Protein AF-A0A091V1M1-F1 (afdb_monomer_lite)

Secondary structure (DSSP, 8-state):
-HHHHHHHHHHHHHHHHHHHHHHHHHHHHHHHHHHHHHHHHHHHHHHHHHHHHHHHHHHHHHHHHHHHHHHHHHHHHHHHHHHHHHHHHHHHHHHHT--THHHHS-HHHHHHHHHT-SSHHHHHHHHHHHHHHHHHHHHHHHHHHHHHHHHHHHHHHHHHT-

Organism: NCBI:txid9218

Sequence (162 aa):
FLLKELDTLRAKNKKLQDKLSEKDKELKTIKLDLELQERATEAKIAEKIAALVEEVYSAQRDRDEAVMARLRLANEERDEAFLRVQRLEESLKELENINPEENDMTLQELLNRINNADTGIDILKNGAIILNRIHRTKERKKKIIAEEMNAVIEQRDAALSQ

Foldseek 3Di:
DVVVVVVVVVVVVVVVVVVVVVVVVVVVVVVVVVVVVVVVVVVVVVVVVVVVVVVVVVVVVVVVVVVVVVVVVVVVVVVVVVVVVVVVVVVVVVVVVPDPVLVPDDPVRLVVQLVVPPDPVSVVVSVVSVVVVVVVVVVVVVVVVVVVVVVVVVVVVVVVVD

Radius of gyration: 54.52 Å; chains: 1; bounding box: 100×27×159 Å

Structure (mmCIF, N/CA/C/O backbone):
data_AF-A0A091V1M1-F1
#
_entry.id   AF-A0A091V1M1-F1
#
loop_
_atom_site.group_PDB
_atom_site.id
_atom_site.type_symbol
_atom_site.label_atom_id
_atom_site.label_alt_id
_atom_site.label_comp_id
_atom_site.label_asym_id
_atom_site.label_entity_id
_atom_site.label_seq_id
_atom_site.pdbx_PDB_ins_code
_atom_site.Cartn_x
_atom_site.Cartn_y
_atom_site.Cartn_z
_atom_site.occupancy
_atom_site.B_iso_or_equiv
_atom_site.auth_seq_id
_atom_site.auth_comp_id
_atom_site.auth_asym_id
_atom_site.auth_atom_id
_atom_site.pdbx_PDB_model_num
ATOM 1 N N . PHE A 1 1 ? -48.943 -5.576 83.002 1.00 77.25 1 PHE A N 1
ATOM 2 C CA . PHE A 1 1 ? -48.309 -4.462 82.267 1.00 77.25 1 PHE A CA 1
ATOM 3 C C . PHE A 1 1 ? -47.135 -4.970 81.423 1.00 77.25 1 PHE A C 1
ATOM 5 O O . PHE A 1 1 ? -47.243 -4.937 80.207 1.00 77.25 1 PHE A O 1
ATOM 12 N N . LEU A 1 2 ? -46.124 -5.597 82.039 1.00 90.31 2 LEU A N 1
ATOM 13 C CA . LEU A 1 2 ? -44.918 -6.143 81.383 1.00 90.31 2 LEU A CA 1
ATOM 14 C C . LEU A 1 2 ? -45.156 -7.121 80.210 1.00 90.31 2 LEU A C 1
ATOM 16 O O . LEU A 1 2 ? -44.478 -7.033 79.195 1.00 90.31 2 LEU A O 1
ATOM 20 N N . LEU A 1 3 ? -46.134 -8.030 80.306 1.00 92.06 3 LEU A N 1
ATOM 21 C CA . LEU A 1 3 ? -46.455 -8.985 79.227 1.00 92.06 3 LEU A CA 1
ATOM 22 C C . LEU A 1 3 ? -46.895 -8.293 77.926 1.00 92.06 3 LEU A C 1
ATOM 24 O O . LEU A 1 3 ? -46.389 -8.612 76.857 1.00 92.06 3 LEU A O 1
ATOM 28 N N . LYS A 1 4 ? -47.772 -7.284 78.024 1.00 92.75 4 LYS A N 1
ATOM 29 C CA . LYS A 1 4 ? -48.201 -6.491 76.860 1.00 92.75 4 LYS A CA 1
ATOM 30 C C . LYS A 1 4 ? -47.027 -5.744 76.232 1.00 92.75 4 LYS A C 1
ATOM 32 O O . LYS A 1 4 ? -46.942 -5.620 75.016 1.00 92.75 4 LYS A O 1
ATOM 37 N N . GLU A 1 5 ? -46.118 -5.250 77.060 1.00 92.94 5 GLU A N 1
ATOM 38 C CA . GLU A 1 5 ? -44.932 -4.531 76.608 1.00 92.94 5 GLU A CA 1
ATOM 39 C C . GLU A 1 5 ? -43.968 -5.468 75.864 1.00 92.94 5 GLU A C 1
ATOM 41 O O . GLU A 1 5 ? -43.537 -5.156 74.755 1.00 92.94 5 GLU A O 1
ATOM 46 N N . LEU A 1 6 ? -43.751 -6.679 76.384 1.00 95.50 6 LEU A N 1
ATOM 47 C CA . LEU A 1 6 ? -43.001 -7.736 75.704 1.00 95.50 6 LEU A CA 1
ATOM 48 C C . LEU A 1 6 ? -43.619 -8.103 74.344 1.00 95.50 6 LEU A C 1
ATOM 50 O O . LEU A 1 6 ? -42.900 -8.215 73.351 1.00 95.50 6 LEU A O 1
ATOM 54 N N . ASP A 1 7 ? -44.943 -8.256 74.278 1.00 95.50 7 ASP A N 1
ATOM 55 C CA . ASP A 1 7 ? -45.644 -8.593 73.035 1.00 95.50 7 ASP A CA 1
ATOM 56 C C . ASP A 1 7 ? -45.537 -7.469 71.998 1.00 95.50 7 ASP A C 1
ATOM 58 O O . ASP A 1 7 ? -45.269 -7.722 70.819 1.00 95.50 7 ASP A O 1
ATOM 62 N N . THR A 1 8 ? -45.657 -6.208 72.428 1.00 95.69 8 THR A N 1
ATOM 63 C CA . THR A 1 8 ? -45.453 -5.060 71.530 1.00 95.69 8 THR A CA 1
ATOM 64 C C . THR A 1 8 ? -44.012 -4.966 71.026 1.00 95.69 8 THR A C 1
ATOM 66 O O . THR A 1 8 ? -43.799 -4.675 69.847 1.00 95.69 8 THR A O 1
ATOM 69 N N . LEU A 1 9 ? -43.019 -5.265 71.871 1.00 95.62 9 LEU A N 1
ATOM 70 C CA . LEU A 1 9 ? -41.611 -5.333 71.478 1.00 95.62 9 LEU A CA 1
ATOM 71 C C . LEU A 1 9 ? -41.345 -6.467 70.482 1.00 95.62 9 LEU A C 1
ATOM 73 O O . LEU A 1 9 ? -40.690 -6.235 69.468 1.00 95.62 9 LEU A O 1
ATOM 77 N N . ARG A 1 10 ? -41.899 -7.665 70.706 1.00 96.62 10 ARG A N 1
ATOM 78 C CA . ARG A 1 10 ? -41.790 -8.800 69.769 1.00 96.62 10 ARG A CA 1
ATOM 79 C C . ARG A 1 10 ? -42.390 -8.470 68.406 1.00 96.62 10 ARG A C 1
ATOM 81 O O . ARG A 1 10 ? -41.760 -8.732 67.383 1.00 96.62 10 ARG A O 1
ATOM 88 N N . ALA A 1 11 ? -43.569 -7.849 68.381 1.00 96.75 11 ALA A N 1
ATOM 89 C CA . ALA A 1 11 ? -44.216 -7.435 67.138 1.00 96.75 11 ALA A CA 1
ATOM 90 C C . ALA A 1 11 ? -43.400 -6.371 66.385 1.00 96.75 11 ALA A C 1
ATOM 92 O O . ALA A 1 11 ? -43.265 -6.445 65.162 1.00 96.75 11 ALA A O 1
ATOM 93 N N . LYS A 1 12 ? -42.826 -5.394 67.103 1.00 96.94 12 LYS A N 1
ATOM 94 C CA . LYS A 1 12 ? -41.921 -4.396 66.512 1.00 96.94 12 LYS A CA 1
ATOM 95 C C . LYS A 1 12 ? -40.658 -5.043 65.950 1.00 96.94 12 LYS A C 1
ATOM 97 O O . LYS A 1 12 ? -40.289 -4.728 64.825 1.00 96.94 12 LYS A O 1
ATOM 102 N N . ASN A 1 13 ? -40.032 -5.953 66.694 1.00 97.38 13 ASN A N 1
ATOM 103 C CA . ASN A 1 13 ? -38.820 -6.640 66.255 1.00 97.38 13 ASN A CA 1
ATOM 104 C C . ASN A 1 13 ? -39.082 -7.461 64.983 1.00 97.38 13 ASN A C 1
ATOM 106 O O . ASN A 1 13 ? -38.386 -7.276 63.991 1.00 97.38 13 ASN A O 1
ATOM 110 N N . LYS A 1 14 ? -40.178 -8.232 64.944 1.00 97.62 14 LYS A N 1
ATOM 111 C CA . LYS A 1 14 ? -40.592 -8.957 63.734 1.00 97.62 14 LYS A CA 1
ATOM 112 C C . LYS A 1 14 ? -40.761 -8.024 62.527 1.00 97.62 14 LYS A C 1
ATOM 114 O O . LYS A 1 14 ? -40.183 -8.277 61.480 1.00 97.62 14 LYS A O 1
ATOM 119 N N . LYS A 1 15 ? -41.467 -6.896 62.690 1.00 97.75 15 LYS A N 1
ATOM 120 C CA . LYS A 1 15 ? -41.625 -5.895 61.615 1.00 97.75 15 LYS A CA 1
ATOM 121 C C . LYS A 1 15 ? -40.296 -5.304 61.143 1.00 97.75 15 LYS A C 1
ATOM 123 O O . LYS A 1 15 ? -40.150 -5.015 59.959 1.00 97.75 15 LYS A O 1
ATOM 128 N N . LEU A 1 16 ? -39.357 -5.062 62.058 1.00 97.75 16 LEU A N 1
ATOM 129 C CA . LEU A 1 16 ? -38.025 -4.568 61.707 1.00 97.75 16 LEU A CA 1
ATOM 130 C C . LEU A 1 16 ? -37.227 -5.629 60.948 1.00 97.75 16 LEU A C 1
ATOM 132 O O . LEU A 1 16 ? -36.572 -5.292 59.969 1.00 97.75 16 LEU A O 1
ATOM 136 N N . GLN A 1 17 ? -37.330 -6.893 61.351 1.00 97.69 17 GLN A N 1
ATOM 137 C CA . GLN A 1 17 ? -36.661 -8.011 60.695 1.00 97.69 17 GLN A CA 1
ATOM 138 C C . GLN A 1 17 ? -37.210 -8.260 59.280 1.00 97.69 17 GLN A C 1
ATOM 140 O O . GLN A 1 17 ? -36.428 -8.444 58.348 1.00 97.69 17 GLN A O 1
ATOM 145 N N . ASP A 1 18 ? -38.531 -8.165 59.097 1.00 97.69 18 ASP A N 1
ATOM 146 C CA . ASP A 1 18 ? -39.176 -8.255 57.781 1.00 97.69 18 ASP A CA 1
ATOM 147 C C . ASP A 1 18 ? -38.718 -7.104 56.863 1.00 97.69 18 ASP A C 1
ATOM 149 O O . ASP A 1 18 ? -38.294 -7.344 55.732 1.00 97.69 18 ASP A O 1
ATOM 153 N N . LYS A 1 19 ? -38.708 -5.860 57.374 1.00 97.88 19 LYS A N 1
ATOM 154 C CA . LYS A 1 19 ? -38.197 -4.689 56.637 1.00 97.88 19 LYS A CA 1
ATOM 155 C C . LYS A 1 19 ? -36.721 -4.816 56.276 1.00 97.88 19 LYS A C 1
ATOM 157 O O . LYS A 1 19 ? -36.334 -4.419 55.183 1.00 97.88 19 LYS A O 1
ATOM 162 N N . LEU A 1 20 ? -35.899 -5.336 57.185 1.00 97.94 20 LEU A N 1
ATOM 163 C CA . LEU A 1 20 ? -34.479 -5.557 56.927 1.00 97.94 20 LEU A CA 1
ATOM 164 C C . LEU A 1 20 ? -34.301 -6.559 55.780 1.00 97.94 20 LEU A C 1
ATOM 166 O O . LEU A 1 20 ? -33.567 -6.283 54.840 1.00 97.94 20 LEU A O 1
ATOM 170 N N . SER A 1 21 ? -35.046 -7.670 55.806 1.00 97.69 21 SER A N 1
ATOM 171 C CA . SER A 1 21 ? -35.005 -8.676 54.741 1.00 97.69 21 SER A CA 1
ATOM 172 C C . SER A 1 21 ? -35.453 -8.123 53.385 1.00 97.69 21 SER A C 1
ATOM 174 O O . SER A 1 21 ? -34.869 -8.467 52.357 1.00 97.69 21 SER A O 1
ATOM 176 N N . GLU A 1 22 ? -36.477 -7.270 53.364 1.00 98.00 22 GLU A N 1
ATOM 177 C CA . GLU A 1 22 ? -36.941 -6.600 52.147 1.00 98.00 22 GLU A CA 1
ATOM 178 C C . GLU A 1 22 ? -35.877 -5.643 51.593 1.00 98.00 22 GLU A C 1
ATOM 180 O O . GLU A 1 22 ? -35.521 -5.734 50.418 1.00 98.00 22 GLU A O 1
ATOM 185 N N . LYS A 1 23 ? -35.283 -4.805 52.452 1.00 97.88 23 LYS A N 1
ATOM 186 C CA . LYS A 1 23 ? -34.206 -3.884 52.061 1.00 97.88 23 LYS A CA 1
ATOM 187 C C . LYS A 1 23 ? -32.950 -4.614 51.587 1.00 97.88 23 LYS A C 1
ATOM 189 O O . LYS A 1 23 ? -32.339 -4.186 50.613 1.00 97.88 23 LYS A O 1
ATOM 194 N N . ASP A 1 24 ? -32.602 -5.743 52.199 1.00 97.94 24 ASP A N 1
ATOM 195 C CA . ASP A 1 24 ? -31.488 -6.584 51.749 1.00 97.94 24 ASP A CA 1
ATOM 196 C C . ASP A 1 24 ? -31.733 -7.172 50.354 1.00 97.94 24 ASP A C 1
ATOM 198 O O . ASP A 1 24 ? -30.796 -7.306 49.563 1.00 97.94 24 ASP A O 1
ATOM 202 N N . LYS A 1 25 ? -32.982 -7.531 50.028 1.00 98.00 25 LYS A N 1
ATOM 203 C CA . LYS A 1 25 ? -33.345 -7.995 48.681 1.00 98.00 25 LYS A CA 1
ATOM 204 C C . LYS A 1 25 ? -33.258 -6.860 47.669 1.00 98.00 25 LYS A C 1
ATOM 206 O O . LYS A 1 25 ? -32.617 -7.044 46.641 1.00 98.00 25 LYS A O 1
ATOM 211 N N . GLU A 1 26 ? -33.830 -5.696 47.976 1.00 98.00 26 GLU A N 1
ATOM 212 C CA . GLU A 1 26 ? -33.743 -4.508 47.114 1.00 98.00 26 GLU A CA 1
ATOM 213 C C . GLU A 1 26 ? -32.283 -4.127 46.827 1.00 98.00 26 GLU A C 1
ATOM 215 O O . GLU A 1 26 ? -31.912 -3.925 45.672 1.00 98.00 26 GLU A O 1
ATOM 220 N N . LEU A 1 27 ? -31.427 -4.102 47.856 1.00 98.06 27 LEU A N 1
ATOM 221 C CA . LEU A 1 27 ? -30.002 -3.802 47.702 1.00 98.06 27 LEU A CA 1
ATOM 222 C C . LEU A 1 27 ? -29.277 -4.817 46.813 1.00 98.06 27 LEU A C 1
ATOM 224 O O . LEU A 1 27 ? -28.422 -4.428 46.018 1.00 98.06 27 LEU A O 1
ATOM 228 N N . LYS A 1 28 ? -29.602 -6.109 46.934 1.00 98.06 28 LYS A N 1
ATOM 229 C CA . LYS A 1 28 ? -29.031 -7.149 46.067 1.00 98.06 28 LYS A CA 1
ATOM 230 C C . LYS A 1 28 ? -29.463 -6.970 44.616 1.00 98.06 28 LYS A C 1
ATOM 232 O O . LYS A 1 28 ? -28.614 -7.084 43.739 1.00 98.06 28 LYS A O 1
ATOM 237 N N . THR A 1 29 ? -30.735 -6.659 44.373 1.00 98.00 29 THR A N 1
ATOM 238 C CA . THR A 1 29 ? -31.242 -6.394 43.021 1.00 98.00 29 THR A CA 1
ATOM 239 C C . THR A 1 29 ? -30.533 -5.196 42.399 1.00 98.00 29 THR A C 1
ATOM 241 O O . THR A 1 29 ? -29.986 -5.320 41.311 1.00 98.00 29 THR A O 1
ATOM 244 N N . ILE A 1 30 ? -30.435 -4.075 43.124 1.00 98.06 30 ILE A N 1
ATOM 245 C CA . ILE A 1 30 ? -29.770 -2.861 42.625 1.00 98.06 30 ILE A CA 1
ATOM 246 C C . ILE A 1 30 ? -28.293 -3.121 42.306 1.00 98.06 30 ILE A C 1
ATOM 248 O O . ILE A 1 30 ? -27.800 -2.661 41.280 1.00 98.06 30 ILE A O 1
ATOM 252 N N . LYS A 1 31 ? -27.575 -3.868 43.156 1.00 98.19 31 LYS A N 1
ATOM 253 C CA . LYS A 1 31 ? -26.183 -4.250 42.870 1.00 98.19 31 LYS A CA 1
ATOM 254 C C . LYS A 1 31 ? -26.062 -5.063 41.585 1.00 98.19 31 LYS A C 1
ATOM 256 O O . LYS A 1 31 ? -25.172 -4.796 40.789 1.00 98.19 31 LYS A O 1
ATOM 261 N N . LEU A 1 32 ? -26.955 -6.029 41.390 1.00 98.12 32 LEU A N 1
ATOM 262 C CA . LEU A 1 32 ? -26.934 -6.890 40.213 1.00 98.12 32 LEU A CA 1
ATOM 263 C C . LEU A 1 32 ? -27.254 -6.092 38.939 1.00 98.12 32 LEU A C 1
ATOM 265 O O . LEU A 1 32 ? -26.576 -6.262 37.930 1.00 98.12 32 LEU A O 1
ATOM 269 N N . ASP A 1 33 ? -28.211 -5.164 39.002 1.00 98.25 33 ASP A N 1
ATOM 270 C CA . ASP A 1 33 ? -28.536 -4.268 37.885 1.00 98.25 33 ASP A CA 1
ATOM 271 C C . ASP A 1 33 ? -27.366 -3.338 37.523 1.00 98.25 33 ASP A C 1
ATOM 273 O O . ASP A 1 33 ? -27.094 -3.122 36.339 1.00 98.25 33 ASP A O 1
ATOM 277 N N . LEU A 1 34 ? -26.643 -2.821 38.524 1.00 98.12 34 LEU A N 1
ATOM 278 C CA . LEU A 1 34 ? -25.439 -2.012 38.311 1.00 98.12 34 LEU A CA 1
ATOM 279 C C . LEU A 1 34 ? -24.326 -2.824 37.637 1.00 98.12 34 LEU A C 1
ATOM 281 O O . LEU A 1 34 ? -23.789 -2.381 36.625 1.00 98.12 34 LEU A O 1
ATOM 285 N N . GLU A 1 35 ? -24.032 -4.032 38.127 1.00 98.00 35 GLU A N 1
ATOM 286 C CA . GLU A 1 35 ? -23.034 -4.922 37.513 1.00 98.00 35 GLU A CA 1
ATOM 287 C C . GLU A 1 35 ? -23.405 -5.286 36.064 1.00 98.00 35 GLU A C 1
ATOM 289 O O . GLU A 1 35 ? -22.540 -5.365 35.188 1.00 98.00 35 GLU A O 1
ATOM 294 N N . LEU A 1 36 ? -24.696 -5.490 35.779 1.00 98.12 36 LEU A N 1
ATOM 295 C CA . LEU A 1 36 ? -25.175 -5.735 34.418 1.00 98.12 36 LEU A CA 1
ATOM 296 C C . LEU A 1 36 ? -25.001 -4.508 33.516 1.00 98.12 36 LEU A C 1
ATOM 298 O O . LEU A 1 36 ? -24.598 -4.662 32.361 1.00 98.12 36 LEU A O 1
ATOM 302 N N . GLN A 1 37 ? -25.281 -3.302 34.019 1.00 98.19 37 GLN A N 1
ATOM 303 C CA . GLN A 1 37 ? -25.044 -2.068 33.269 1.00 98.19 37 GLN A CA 1
ATOM 304 C C . GLN A 1 37 ? -23.560 -1.852 32.976 1.00 98.19 37 GLN A C 1
ATOM 306 O O . GLN A 1 37 ? -23.231 -1.532 31.835 1.00 98.19 37 GLN A O 1
ATOM 311 N N . GLU A 1 38 ? -22.679 -2.059 33.955 1.00 98.12 38 GLU A N 1
ATOM 312 C CA . GLU A 1 38 ? -21.225 -1.948 33.776 1.00 98.12 38 GLU A CA 1
ATOM 313 C C . GLU A 1 38 ? -20.722 -2.923 32.706 1.00 98.12 38 GLU A C 1
ATOM 315 O O . GLU A 1 38 ? -20.060 -2.521 31.751 1.00 98.12 38 GLU A O 1
ATOM 320 N N . ARG A 1 39 ? -21.132 -4.193 32.763 1.00 98.00 39 ARG A N 1
ATOM 321 C CA . ARG A 1 39 ? -20.757 -5.164 31.721 1.00 98.00 39 ARG A CA 1
ATOM 322 C C . ARG A 1 39 ? -21.305 -4.794 30.346 1.00 98.00 39 ARG A C 1
ATOM 324 O O . ARG A 1 39 ? -20.638 -5.003 29.334 1.00 98.00 39 ARG A O 1
ATOM 331 N N . ALA A 1 40 ? -22.519 -4.250 30.281 1.00 98.06 40 ALA A N 1
ATOM 332 C CA . ALA A 1 40 ? -23.117 -3.831 29.018 1.00 98.06 40 ALA A CA 1
ATOM 333 C C . ALA A 1 40 ? -22.395 -2.621 28.405 1.00 98.06 40 ALA A C 1
ATOM 335 O O . ALA A 1 40 ? -22.291 -2.528 27.179 1.00 98.06 40 ALA A O 1
ATOM 336 N N . THR A 1 41 ? -21.904 -1.682 29.219 1.00 97.75 41 THR A N 1
ATOM 337 C CA . THR A 1 41 ? -21.114 -0.547 28.722 1.00 97.75 41 THR A CA 1
ATOM 338 C C . THR A 1 41 ? -19.722 -0.993 28.288 1.00 97.75 41 THR A C 1
ATOM 340 O O . THR A 1 41 ? -19.293 -0.602 27.203 1.00 97.75 41 THR A O 1
ATOM 343 N N . GLU A 1 42 ? -19.063 -1.867 29.049 1.00 98.19 42 GLU A N 1
ATOM 344 C CA . GLU A 1 42 ? -17.778 -2.468 28.674 1.00 98.19 42 GLU A CA 1
ATOM 345 C C . GLU A 1 42 ? -17.866 -3.226 27.345 1.00 98.19 42 GLU A C 1
ATOM 347 O O . GLU A 1 42 ? -17.044 -3.002 26.456 1.00 98.19 42 GLU A O 1
ATOM 352 N N . ALA A 1 43 ? -18.902 -4.049 27.157 1.00 98.25 43 ALA A N 1
ATOM 353 C CA . ALA A 1 43 ? -19.116 -4.781 25.910 1.00 98.25 43 ALA A CA 1
ATOM 354 C C . ALA A 1 43 ? -19.280 -3.837 24.706 1.00 98.25 43 ALA A C 1
ATOM 356 O O . ALA A 1 43 ? -18.662 -4.050 23.665 1.00 98.25 43 ALA A O 1
ATOM 357 N N . LYS A 1 44 ? -20.047 -2.749 24.859 1.00 98.38 44 LYS A N 1
ATOM 358 C CA . LYS A 1 44 ? -20.215 -1.730 23.806 1.00 98.38 44 LYS A CA 1
ATOM 359 C C . LYS A 1 44 ? -18.915 -0.999 23.484 1.00 98.38 44 LYS A C 1
ATOM 361 O O . LYS A 1 44 ? -18.695 -0.610 22.338 1.00 98.38 44 LYS A O 1
ATOM 366 N N . ILE A 1 45 ? -18.074 -0.752 24.486 1.00 98.12 45 ILE A N 1
ATOM 367 C CA . ILE A 1 45 ? -16.761 -0.136 24.277 1.00 98.12 45 ILE A CA 1
ATOM 368 C C . ILE A 1 45 ? -15.856 -1.109 23.517 1.00 98.12 45 ILE A C 1
ATOM 370 O O . ILE A 1 45 ? -15.254 -0.715 22.521 1.00 98.12 45 ILE A O 1
ATOM 374 N N . ALA A 1 46 ? -15.810 -2.375 23.933 1.00 98.44 46 ALA A N 1
ATOM 375 C CA . ALA A 1 46 ? -15.021 -3.408 23.272 1.00 98.44 46 ALA A CA 1
ATOM 376 C C . ALA A 1 46 ? -15.441 -3.610 21.807 1.00 98.44 46 ALA A C 1
ATOM 378 O O . ALA A 1 46 ? -14.581 -3.676 20.935 1.00 98.44 46 ALA A O 1
ATOM 379 N N . GLU A 1 47 ? -16.745 -3.626 21.521 1.00 98.00 47 GLU A N 1
ATOM 380 C CA . GLU A 1 47 ? -17.284 -3.716 20.158 1.00 98.00 47 GLU A CA 1
ATOM 381 C C . GLU A 1 47 ? -16.810 -2.551 19.277 1.00 98.00 47 GLU A C 1
ATOM 383 O O . GLU A 1 47 ? -16.304 -2.765 18.175 1.00 98.00 47 GLU A O 1
ATOM 388 N N . LYS A 1 48 ? -16.895 -1.313 19.782 1.00 98.31 48 LYS A N 1
ATOM 389 C CA . LYS A 1 48 ? -16.415 -0.126 19.055 1.00 98.31 48 LYS A CA 1
ATOM 390 C C . LYS A 1 48 ? -14.909 -0.159 18.812 1.00 98.31 48 LYS A C 1
ATOM 392 O O . LYS A 1 48 ? -14.460 0.236 17.741 1.00 98.31 48 LYS A O 1
ATOM 397 N N . ILE A 1 49 ? -14.135 -0.611 19.798 1.00 98.12 49 ILE A N 1
ATOM 398 C CA . ILE A 1 49 ? -12.681 -0.745 19.660 1.00 98.12 49 ILE A CA 1
ATOM 399 C C . ILE A 1 49 ? -12.351 -1.811 18.614 1.00 98.12 49 ILE A C 1
ATOM 401 O O . ILE A 1 49 ? -11.511 -1.560 17.757 1.00 98.12 49 ILE A O 1
ATOM 405 N N . ALA A 1 50 ? -13.021 -2.964 18.645 1.00 98.25 50 ALA A N 1
ATOM 406 C CA . ALA A 1 50 ? -12.811 -4.027 17.668 1.00 98.25 50 ALA A CA 1
ATOM 407 C C . ALA A 1 50 ? -13.113 -3.550 16.238 1.00 98.25 50 ALA A C 1
ATOM 409 O O . ALA A 1 50 ? -12.300 -3.770 15.344 1.00 98.25 50 ALA A O 1
ATOM 410 N N . ALA A 1 51 ? -14.222 -2.829 16.040 1.00 98.31 51 ALA A N 1
ATOM 411 C CA . ALA A 1 51 ? -14.563 -2.238 14.747 1.00 98.31 51 ALA A CA 1
ATOM 412 C C . ALA A 1 51 ? -13.490 -1.248 14.257 1.00 98.31 51 ALA A C 1
ATOM 414 O O . ALA A 1 51 ? -13.062 -1.323 13.109 1.00 98.31 51 ALA A O 1
ATOM 415 N N . LEU A 1 52 ? -13.002 -0.366 15.139 1.00 98.38 52 LEU A N 1
ATOM 416 C CA . LEU A 1 52 ? -11.949 0.592 14.793 1.00 98.38 52 LEU A CA 1
ATOM 417 C C . LEU A 1 52 ? -10.626 -0.103 14.433 1.00 98.38 52 LEU A C 1
ATOM 419 O O . LEU A 1 52 ? -9.933 0.324 13.514 1.00 98.38 52 LEU A O 1
ATOM 423 N N . VAL A 1 53 ? -10.258 -1.161 15.159 1.00 98.44 53 VAL A N 1
ATOM 424 C CA . VAL A 1 53 ? -9.043 -1.938 14.874 1.00 98.44 53 VAL A CA 1
ATOM 425 C C . VAL A 1 53 ? -9.132 -2.591 13.497 1.00 98.44 53 VAL A C 1
ATOM 427 O O . VAL A 1 53 ? -8.159 -2.532 12.746 1.00 98.44 53 VAL A O 1
ATOM 430 N N . GLU A 1 54 ? -10.289 -3.152 13.146 1.00 98.00 54 GLU A N 1
ATOM 431 C CA . GLU A 1 54 ? -10.508 -3.756 11.831 1.00 98.00 54 GLU A CA 1
ATOM 432 C C . GLU A 1 54 ? -10.413 -2.712 10.706 1.00 98.00 54 GLU A C 1
ATOM 434 O O . GLU A 1 54 ? -9.705 -2.938 9.727 1.00 98.00 54 GLU A O 1
ATOM 439 N N . GLU A 1 55 ? -11.028 -1.533 10.871 1.00 98.19 55 GLU A N 1
ATOM 440 C CA . GLU A 1 55 ? -10.930 -0.433 9.895 1.00 98.19 55 GLU A CA 1
ATOM 441 C C . GLU A 1 55 ? -9.487 0.049 9.695 1.00 98.19 55 GLU A C 1
ATOM 443 O O . GLU A 1 55 ? -9.042 0.283 8.567 1.00 98.19 55 GLU A O 1
ATOM 448 N N . VAL A 1 56 ? -8.729 0.197 10.787 1.00 98.38 56 VAL A N 1
ATOM 449 C CA . VAL A 1 56 ? -7.314 0.578 10.713 1.00 98.38 56 VAL A CA 1
ATOM 450 C C . VAL A 1 56 ? -6.516 -0.497 9.983 1.00 98.38 56 VAL A C 1
ATOM 452 O O . VAL A 1 56 ? -5.672 -0.164 9.150 1.00 98.38 56 VAL A O 1
ATOM 455 N N . TYR A 1 57 ? -6.784 -1.772 10.263 1.00 98.44 57 TYR A N 1
ATOM 456 C CA . TYR A 1 57 ? -6.101 -2.881 9.611 1.00 98.44 57 TYR A CA 1
ATOM 457 C C . TYR A 1 57 ? -6.398 -2.928 8.107 1.00 98.44 57 TYR A C 1
ATOM 459 O O . TYR A 1 57 ? -5.465 -3.016 7.304 1.00 98.44 57 TYR A O 1
ATOM 467 N N . SER A 1 58 ? -7.665 -2.783 7.702 1.00 98.25 58 SER A N 1
ATOM 468 C CA . SER A 1 58 ? -8.035 -2.725 6.284 1.00 98.25 58 SER A CA 1
ATOM 469 C C . SER A 1 58 ? -7.397 -1.528 5.579 1.00 98.25 58 SER A C 1
ATOM 471 O O . SER A 1 58 ? -6.789 -1.688 4.525 1.00 98.25 58 SER A O 1
ATOM 473 N N . ALA A 1 59 ? -7.431 -0.341 6.195 1.00 98.31 59 ALA A N 1
ATOM 474 C CA . ALA A 1 59 ? -6.830 0.857 5.613 1.00 98.31 59 ALA A CA 1
ATOM 475 C C . ALA A 1 59 ? -5.301 0.742 5.471 1.00 98.31 59 ALA A C 1
ATOM 477 O O . ALA A 1 59 ? -4.722 1.232 4.499 1.00 98.31 59 ALA A O 1
ATOM 478 N N . GLN A 1 60 ? -4.627 0.091 6.427 1.00 98.12 60 GLN A N 1
ATOM 479 C CA . GLN A 1 60 ? -3.190 -0.184 6.337 1.00 98.12 60 GLN A CA 1
ATOM 480 C C . GLN A 1 60 ? -2.870 -1.144 5.196 1.00 98.12 60 GLN A C 1
ATOM 482 O O . GLN A 1 60 ? -1.937 -0.887 4.435 1.00 98.12 60 GLN A O 1
ATOM 487 N N . ARG A 1 61 ? -3.661 -2.207 5.043 1.00 98.38 61 ARG A N 1
ATOM 488 C CA . ARG A 1 61 ? -3.501 -3.153 3.942 1.00 98.38 61 ARG A CA 1
ATOM 489 C C . ARG A 1 61 ? -3.656 -2.467 2.584 1.00 98.38 61 ARG A C 1
ATOM 491 O O . ARG A 1 61 ? -2.770 -2.602 1.744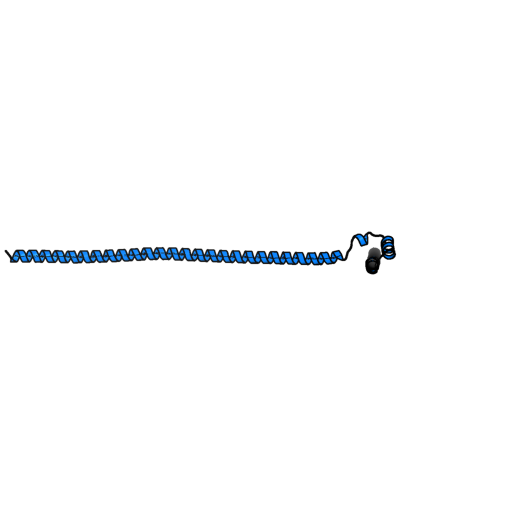 1.00 98.38 61 ARG A O 1
ATOM 498 N N . ASP A 1 62 ? -4.714 -1.681 2.401 1.00 98.25 62 ASP A N 1
ATOM 499 C CA . ASP A 1 62 ? -4.963 -0.949 1.153 1.00 98.25 62 ASP A CA 1
ATOM 500 C C . ASP A 1 62 ? -3.822 0.029 0.837 1.00 98.25 62 ASP A C 1
ATOM 502 O O . ASP A 1 62 ? -3.366 0.143 -0.306 1.00 98.25 62 ASP A O 1
ATOM 506 N N . ARG A 1 63 ? -3.308 0.717 1.866 1.00 98.25 63 ARG A N 1
ATOM 507 C CA . ARG A 1 63 ? -2.143 1.598 1.737 1.00 98.25 63 ARG A CA 1
ATOM 508 C C . ARG A 1 63 ? -0.914 0.825 1.269 1.00 98.25 63 ARG A C 1
ATOM 510 O O . ARG A 1 63 ? -0.228 1.286 0.358 1.00 98.25 63 ARG A O 1
ATOM 517 N N . ASP A 1 64 ? -0.614 -0.308 1.889 1.00 98.50 64 ASP A N 1
ATOM 518 C CA . ASP A 1 64 ? 0.582 -1.088 1.577 1.00 98.50 64 ASP A CA 1
ATOM 519 C C . ASP A 1 64 ? 0.496 -1.687 0.162 1.00 98.50 64 ASP A C 1
ATOM 521 O O . ASP A 1 64 ? 1.469 -1.627 -0.593 1.00 98.50 64 ASP A O 1
ATOM 525 N N . GLU A 1 65 ? -0.683 -2.157 -0.254 1.00 98.25 65 GLU A N 1
ATOM 526 C CA . GLU A 1 65 ? -0.939 -2.599 -1.630 1.00 98.25 65 GLU A CA 1
ATOM 527 C C . GLU A 1 65 ? -0.718 -1.456 -2.640 1.00 98.25 65 GLU A C 1
ATOM 529 O O . GLU A 1 65 ? 0.001 -1.631 -3.631 1.00 98.25 65 GLU A O 1
ATOM 534 N N . ALA A 1 66 ? -1.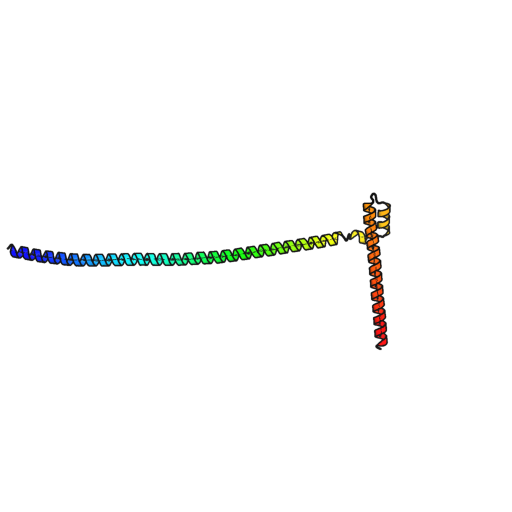243 -0.257 -2.363 1.00 98.44 66 ALA A N 1
ATOM 535 C CA . ALA A 1 66 ? -1.056 0.915 -3.219 1.00 98.44 66 ALA A CA 1
ATOM 536 C C . ALA A 1 66 ? 0.412 1.375 -3.293 1.00 98.44 66 ALA A C 1
ATOM 538 O O . ALA A 1 66 ? 0.898 1.760 -4.361 1.00 98.44 66 ALA A O 1
ATOM 539 N N . VAL A 1 67 ? 1.142 1.326 -2.175 1.00 98.44 67 VA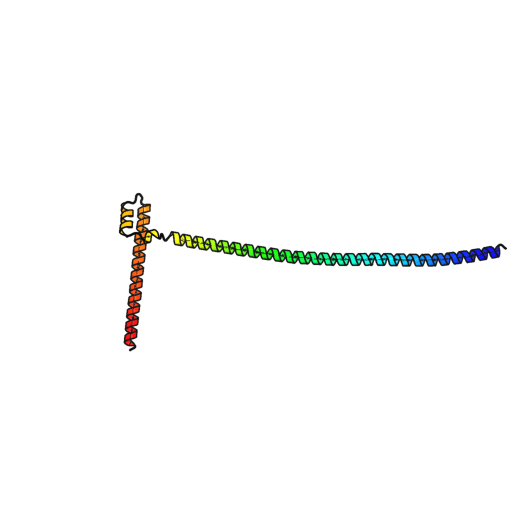L A N 1
ATOM 540 C CA . VAL A 1 67 ? 2.574 1.655 -2.126 1.00 98.44 67 VAL A CA 1
ATOM 541 C C . VAL A 1 67 ? 3.382 0.656 -2.951 1.00 98.44 67 VAL A C 1
ATOM 543 O O . VAL A 1 67 ? 4.211 1.071 -3.762 1.00 98.44 67 VAL A O 1
ATOM 546 N N . MET A 1 68 ? 3.112 -0.643 -2.812 1.00 98.25 68 MET A N 1
ATOM 547 C CA . MET A 1 68 ? 3.795 -1.677 -3.593 1.00 98.25 68 MET A CA 1
ATOM 548 C C 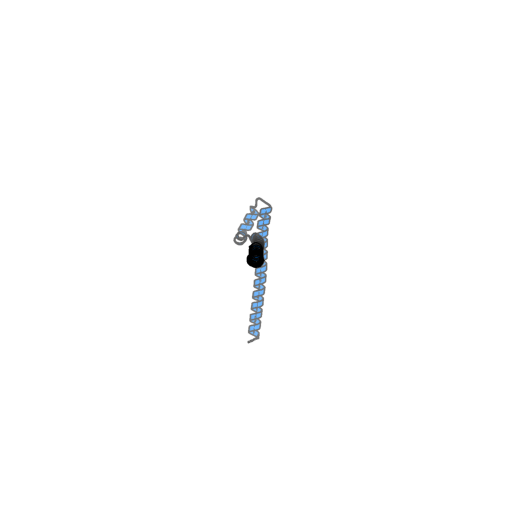. MET A 1 68 ? 3.504 -1.557 -5.091 1.00 98.25 68 MET A C 1
ATOM 550 O O . MET A 1 68 ? 4.417 -1.726 -5.898 1.00 98.25 68 MET A O 1
ATOM 554 N N . ALA A 1 69 ? 2.269 -1.222 -5.475 1.00 98.31 69 ALA A N 1
ATOM 555 C CA . ALA A 1 69 ? 1.920 -0.962 -6.870 1.00 98.31 69 ALA A CA 1
ATOM 556 C C . ALA A 1 69 ? 2.712 0.225 -7.444 1.00 98.31 69 ALA A C 1
ATOM 558 O O . ALA A 1 69 ? 3.303 0.109 -8.516 1.00 98.31 69 ALA A O 1
ATOM 559 N N . ARG A 1 70 ? 2.804 1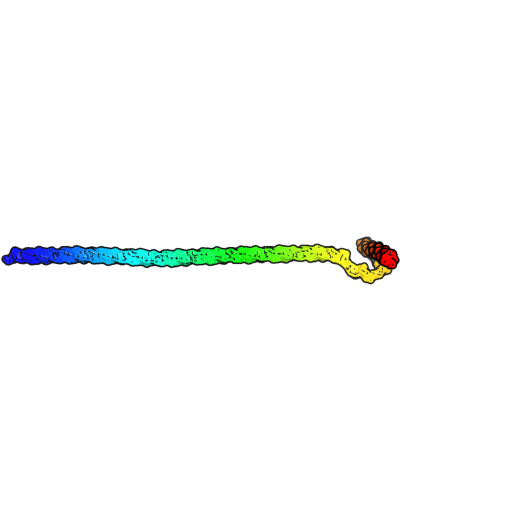.339 -6.704 1.00 98.25 70 ARG A N 1
ATOM 560 C CA . ARG A 1 70 ? 3.601 2.508 -7.116 1.00 98.25 70 ARG A CA 1
ATOM 561 C C . ARG A 1 70 ? 5.090 2.195 -7.229 1.00 98.25 70 ARG A C 1
ATOM 563 O O . ARG A 1 70 ? 5.730 2.652 -8.168 1.00 98.25 70 ARG A O 1
ATOM 570 N N . LEU A 1 71 ? 5.635 1.412 -6.298 1.00 98.44 71 LEU A N 1
ATOM 571 C CA . LEU A 1 71 ? 7.039 1.005 -6.337 1.00 98.44 71 LEU A CA 1
ATOM 572 C C . LEU A 1 71 ? 7.345 0.156 -7.580 1.00 98.44 71 LEU A C 1
ATOM 574 O O . LEU A 1 71 ? 8.389 0.342 -8.200 1.00 98.44 71 LEU A O 1
ATOM 578 N N . ARG A 1 72 ? 6.444 -0.763 -7.955 1.00 98.25 72 ARG A N 1
ATOM 579 C CA . ARG A 1 72 ? 6.596 -1.566 -9.180 1.00 98.25 72 ARG A CA 1
ATOM 580 C C . ARG A 1 72 ? 6.601 -0.689 -10.425 1.00 98.25 72 ARG A C 1
ATOM 582 O O . ARG A 1 72 ? 7.551 -0.784 -11.187 1.00 98.25 72 ARG A O 1
ATOM 589 N N . LEU A 1 73 ? 5.624 0.210 -10.557 1.00 98.25 73 LEU A N 1
ATOM 590 C CA . LEU A 1 73 ? 5.559 1.144 -11.686 1.00 98.25 73 LEU A CA 1
ATOM 591 C C . LEU A 1 73 ? 6.830 1.994 -11.794 1.00 98.25 73 LEU A C 1
ATOM 593 O O . LEU A 1 73 ? 7.416 2.085 -12.863 1.00 98.25 73 LEU A O 1
ATOM 597 N N . ALA A 1 74 ? 7.321 2.543 -10.680 1.00 98.19 74 ALA A N 1
ATOM 598 C CA . ALA A 1 74 ? 8.557 3.326 -10.683 1.00 98.19 74 ALA A CA 1
ATOM 599 C C . ALA A 1 74 ? 9.787 2.503 -11.119 1.00 98.19 74 ALA A C 1
ATOM 601 O O . ALA A 1 74 ? 10.689 3.032 -11.768 1.00 98.19 74 ALA A O 1
ATOM 602 N N . ASN A 1 75 ? 9.840 1.212 -10.771 1.00 98.19 75 ASN A N 1
ATOM 603 C CA . ASN A 1 75 ? 10.907 0.322 -11.232 1.00 98.19 75 ASN A CA 1
ATOM 604 C C . ASN A 1 75 ? 10.774 0.002 -12.726 1.00 98.19 75 ASN A C 1
ATOM 606 O O . ASN A 1 75 ? 11.775 0.051 -13.431 1.00 98.19 75 ASN A O 1
ATOM 610 N N . GLU A 1 76 ? 9.561 -0.274 -13.207 1.00 98.06 76 GLU A N 1
ATOM 611 C CA . GLU A 1 76 ? 9.281 -0.522 -14.626 1.00 98.06 76 GLU A CA 1
ATOM 612 C C . GLU A 1 76 ? 9.657 0.698 -15.480 1.00 98.06 76 GLU A C 1
ATOM 614 O O . GLU A 1 76 ? 10.436 0.570 -16.421 1.00 98.06 76 GLU A O 1
ATOM 619 N N . GLU A 1 77 ? 9.220 1.900 -15.092 1.00 97.81 77 GLU A N 1
ATOM 620 C CA . GLU A 1 77 ? 9.562 3.156 -15.776 1.00 97.81 77 GLU A CA 1
ATOM 621 C C . GLU A 1 77 ? 11.077 3.414 -15.793 1.00 97.81 77 GLU A C 1
ATOM 623 O O . GLU A 1 77 ? 11.637 3.842 -16.808 1.00 97.81 77 GLU A O 1
ATOM 628 N N . ARG A 1 78 ? 11.769 3.137 -14.680 1.00 98.06 78 ARG A N 1
ATOM 629 C CA . ARG A 1 78 ? 13.232 3.249 -14.602 1.00 98.06 78 ARG A CA 1
ATOM 630 C C . ARG A 1 78 ? 13.912 2.277 -15.562 1.00 98.06 78 ARG A C 1
ATOM 632 O O . ARG A 1 78 ? 14.846 2.669 -16.260 1.00 98.06 78 ARG A O 1
ATOM 639 N N . ASP A 1 79 ? 13.478 1.023 -15.576 1.00 98.00 79 ASP A N 1
ATOM 640 C CA . ASP A 1 79 ? 14.086 -0.021 -16.396 1.00 98.00 79 ASP A CA 1
ATOM 641 C C . ASP A 1 79 ? 13.828 0.242 -17.892 1.00 98.00 79 ASP A C 1
ATOM 643 O O . ASP A 1 79 ? 14.736 0.098 -18.714 1.00 98.00 79 ASP A O 1
ATOM 647 N N . GLU A 1 80 ? 12.644 0.744 -18.252 1.00 97.81 80 GLU A N 1
ATOM 648 C CA . GLU A 1 80 ? 12.336 1.222 -19.604 1.00 97.81 80 GLU A CA 1
ATOM 649 C C . GLU A 1 80 ? 13.212 2.410 -20.019 1.00 97.81 80 GLU A C 1
ATOM 651 O O . GLU A 1 80 ? 13.750 2.433 -21.133 1.00 97.81 80 GLU A O 1
ATOM 656 N N . ALA A 1 81 ? 13.399 3.391 -19.130 1.00 97.69 81 ALA A N 1
ATOM 657 C CA . ALA A 1 81 ? 14.279 4.526 -19.384 1.00 97.69 81 ALA A CA 1
ATOM 658 C C . ALA A 1 81 ? 15.730 4.071 -19.594 1.00 97.69 81 ALA A C 1
ATOM 660 O O . ALA A 1 81 ? 16.392 4.536 -20.524 1.00 97.69 81 ALA A O 1
ATOM 661 N N . PHE A 1 82 ? 16.203 3.119 -18.786 1.00 97.50 82 PHE A N 1
ATOM 662 C CA . PHE A 1 82 ? 17.538 2.544 -18.921 1.00 97.50 82 PHE A CA 1
ATOM 663 C C . PHE A 1 82 ? 17.715 1.828 -20.266 1.00 97.50 82 PHE A C 1
ATOM 665 O O . PHE A 1 82 ? 18.668 2.105 -20.994 1.00 97.50 82 PHE A O 1
ATOM 672 N N . LEU A 1 83 ? 16.754 0.983 -20.655 1.00 97.69 83 LEU A N 1
ATOM 673 C CA . LEU A 1 83 ? 16.757 0.315 -21.960 1.00 97.69 83 LEU A CA 1
ATOM 674 C C . LEU A 1 83 ? 16.753 1.316 -23.120 1.00 97.69 83 LEU A C 1
ATOM 676 O O . LEU A 1 83 ? 17.430 1.107 -24.128 1.00 97.69 83 LEU A O 1
ATOM 680 N N . ARG A 1 84 ? 16.000 2.414 -22.999 1.00 97.12 84 ARG A N 1
ATOM 681 C CA . ARG A 1 84 ? 15.966 3.468 -24.017 1.00 97.12 84 ARG A CA 1
ATOM 682 C C . ARG A 1 84 ? 17.317 4.162 -24.158 1.00 97.12 84 ARG A C 1
ATOM 684 O O . ARG A 1 84 ? 17.747 4.388 -25.286 1.00 97.12 84 ARG A O 1
ATOM 691 N N . VAL A 1 85 ? 17.975 4.482 -23.044 1.00 96.69 85 VAL A N 1
ATOM 692 C CA . VAL A 1 85 ? 19.323 5.069 -23.051 1.00 96.69 85 VAL A CA 1
ATOM 693 C C . VAL A 1 85 ? 20.310 4.115 -23.713 1.00 96.69 85 VAL A C 1
ATOM 695 O O . VAL A 1 85 ? 20.994 4.526 -24.643 1.00 96.69 85 VAL A O 1
ATOM 698 N N . GLN A 1 86 ? 20.310 2.835 -23.335 1.00 95.88 86 GLN A N 1
ATOM 699 C CA . GLN A 1 86 ? 21.209 1.844 -23.926 1.00 95.88 86 GLN A CA 1
ATOM 700 C C . GLN A 1 86 ? 21.039 1.736 -25.451 1.00 95.88 86 GLN A C 1
ATOM 702 O O . GLN A 1 86 ? 22.023 1.767 -26.187 1.00 95.88 86 GLN A O 1
ATOM 707 N N . ARG A 1 87 ? 19.797 1.689 -25.953 1.00 95.50 87 ARG A N 1
ATOM 708 C CA . ARG A 1 87 ? 19.542 1.673 -27.406 1.00 95.50 87 ARG A CA 1
ATOM 709 C C . ARG A 1 87 ? 20.041 2.937 -28.105 1.00 95.50 87 ARG A C 1
ATOM 711 O O . ARG A 1 87 ? 20.514 2.867 -29.238 1.00 95.50 87 ARG A O 1
ATOM 718 N N . LEU A 1 88 ? 19.903 4.098 -27.462 1.00 94.06 88 LEU A N 1
ATOM 719 C CA . LEU A 1 88 ? 20.400 5.362 -28.008 1.00 94.06 88 LEU A CA 1
ATOM 720 C C . LEU A 1 88 ? 21.929 5.401 -28.026 1.00 94.06 88 LEU A C 1
ATOM 722 O O . LEU A 1 88 ? 22.496 5.870 -29.006 1.00 94.06 88 LEU A O 1
ATOM 726 N N . GLU A 1 89 ? 22.593 4.878 -26.996 1.00 92.81 89 GLU A N 1
ATOM 727 C CA . GLU A 1 89 ? 24.052 4.734 -26.967 1.00 92.81 89 GLU A CA 1
ATOM 728 C C . GLU A 1 89 ? 24.552 3.788 -28.067 1.00 92.81 89 GLU A C 1
ATOM 730 O O . GLU A 1 89 ? 25.537 4.090 -28.739 1.00 92.81 89 GLU A O 1
ATOM 735 N N . GLU A 1 90 ? 23.866 2.665 -28.292 1.00 90.31 90 GLU A N 1
ATOM 736 C CA . GLU A 1 90 ? 24.152 1.750 -29.405 1.00 90.31 90 GLU A CA 1
ATOM 737 C C . GLU A 1 90 ? 23.964 2.449 -30.763 1.00 90.31 90 GLU A C 1
ATOM 739 O O . GLU A 1 90 ? 24.870 2.427 -31.595 1.00 90.31 90 GLU A O 1
ATOM 744 N N . SER A 1 91 ? 22.851 3.166 -30.952 1.00 86.75 91 SER A N 1
ATOM 745 C CA . SER A 1 91 ? 22.586 3.936 -32.178 1.00 86.75 91 SER A CA 1
ATOM 746 C C . SER A 1 91 ? 23.620 5.049 -32.404 1.00 86.75 91 SER A C 1
ATOM 748 O O . SER A 1 91 ? 24.025 5.307 -33.536 1.00 86.75 91 SER A O 1
ATOM 750 N N . LEU A 1 92 ? 24.076 5.717 -31.339 1.00 84.25 92 LEU A N 1
ATOM 751 C CA . LEU A 1 92 ? 25.131 6.730 -31.414 1.00 84.25 92 LEU A CA 1
ATOM 752 C C . LEU A 1 92 ? 26.462 6.118 -31.846 1.00 84.25 92 LEU A C 1
ATOM 754 O O . LEU A 1 92 ? 27.107 6.675 -32.728 1.00 84.25 92 LEU A O 1
ATOM 758 N N . LYS A 1 93 ? 26.846 4.957 -31.304 1.00 79.06 93 LYS A N 1
ATOM 759 C CA . LYS A 1 93 ? 28.052 4.234 -31.746 1.00 79.06 93 LYS A CA 1
ATOM 760 C C . LYS A 1 93 ? 27.980 3.839 -33.221 1.00 79.06 93 LYS A C 1
ATOM 762 O O . LYS A 1 93 ? 28.989 3.876 -33.921 1.00 79.06 93 LYS A O 1
ATOM 767 N N . GLU A 1 94 ? 26.802 3.468 -33.717 1.00 76.56 94 GLU A N 1
ATOM 768 C CA . GLU A 1 94 ? 26.600 3.214 -35.147 1.00 76.56 94 GLU A CA 1
ATOM 769 C C . GLU A 1 94 ? 26.755 4.490 -35.991 1.00 76.56 94 GLU A C 1
ATOM 771 O O . GLU A 1 94 ? 27.354 4.442 -37.068 1.00 76.56 94 GLU A O 1
ATOM 776 N N . LEU A 1 95 ? 26.275 5.636 -35.496 1.00 68.50 95 LEU A N 1
ATOM 777 C CA . LEU A 1 95 ? 26.399 6.936 -36.164 1.00 68.50 95 LEU A CA 1
ATOM 778 C C . LEU A 1 95 ? 27.814 7.529 -36.099 1.00 68.50 95 LEU A C 1
ATOM 780 O O . LEU A 1 95 ? 28.240 8.139 -37.075 1.00 68.50 95 LEU A O 1
ATOM 784 N N . GLU A 1 96 ? 28.574 7.320 -35.021 1.00 59.25 96 GLU A N 1
ATOM 785 C CA . GLU A 1 96 ? 29.989 7.723 -34.918 1.00 59.25 96 GLU A CA 1
ATOM 786 C C . GLU A 1 96 ? 30.863 7.064 -36.003 1.00 59.25 96 GLU A C 1
ATOM 788 O O . GLU A 1 96 ? 31.888 7.620 -36.398 1.00 59.25 96 GLU A O 1
ATOM 793 N N . ASN A 1 97 ? 30.429 5.927 -36.561 1.00 57.12 97 ASN A N 1
ATOM 794 C CA . ASN A 1 97 ? 31.079 5.279 -37.706 1.00 57.12 97 ASN A CA 1
ATOM 795 C C . ASN A 1 97 ? 30.725 5.908 -39.069 1.00 57.12 97 ASN A C 1
ATOM 797 O O . ASN A 1 97 ? 31.259 5.490 -40.100 1.00 57.12 97 ASN A O 1
ATOM 801 N N . ILE A 1 98 ? 29.822 6.890 -39.109 1.00 54.62 98 ILE A N 1
ATOM 802 C CA . ILE A 1 98 ? 29.424 7.613 -40.317 1.00 54.62 98 ILE A CA 1
ATOM 803 C C . ILE A 1 98 ? 29.769 9.083 -40.102 1.00 54.62 98 ILE A C 1
ATOM 805 O O . ILE A 1 98 ? 28.922 9.873 -39.707 1.00 54.62 98 ILE A O 1
ATOM 809 N N . ASN A 1 99 ? 31.009 9.474 -40.388 1.00 58.06 99 ASN A N 1
ATOM 810 C CA . ASN A 1 99 ? 31.367 10.887 -40.391 1.00 58.06 99 ASN A CA 1
ATOM 811 C C . ASN A 1 99 ? 30.699 11.582 -41.605 1.00 58.06 99 ASN A C 1
ATOM 813 O O . ASN A 1 99 ? 31.048 11.273 -42.751 1.00 58.06 99 ASN A O 1
ATOM 817 N N . PRO A 1 100 ? 29.722 12.489 -41.410 1.00 55.81 100 PRO A N 1
ATOM 818 C CA . PRO A 1 100 ? 29.012 13.125 -42.518 1.00 55.81 100 PRO A CA 1
ATOM 819 C C . PRO A 1 100 ? 29.905 14.099 -43.300 1.00 55.81 100 PRO A C 1
ATOM 821 O O . PRO A 1 100 ? 29.788 14.161 -44.523 1.00 55.81 100 PRO A O 1
ATOM 824 N N . GLU A 1 101 ? 30.873 14.758 -42.649 1.00 56.03 101 GLU A N 1
ATOM 825 C CA . GLU A 1 101 ? 31.861 15.618 -43.327 1.00 56.03 101 GLU A CA 1
ATOM 826 C C . GLU A 1 101 ? 32.748 14.819 -44.300 1.00 56.03 101 GLU A C 1
ATOM 828 O O . GLU A 1 101 ? 33.236 15.341 -45.303 1.00 56.03 101 GLU A O 1
ATOM 833 N N . GLU A 1 102 ? 32.918 13.516 -44.057 1.00 55.19 102 GLU A N 1
ATOM 834 C CA . GLU A 1 102 ? 33.681 12.617 -44.926 1.00 55.19 102 GLU A CA 1
ATOM 835 C C . GLU A 1 102 ? 32.918 12.168 -46.173 1.00 55.19 102 GLU A C 1
ATOM 837 O O . GLU A 1 102 ? 33.534 11.555 -47.046 1.00 55.19 102 GLU A O 1
ATOM 842 N N . ASN A 1 103 ? 31.625 12.481 -46.327 1.00 59.09 103 ASN A N 1
ATOM 843 C CA . ASN A 1 103 ? 30.885 12.261 -47.581 1.00 59.09 103 ASN A CA 1
ATOM 844 C C . ASN A 1 103 ? 30.910 13.477 -48.521 1.00 59.09 103 ASN A C 1
ATOM 846 O O . ASN A 1 103 ? 30.886 13.265 -49.732 1.00 59.09 103 ASN A O 1
ATOM 850 N N . ASP A 1 104 ? 31.047 14.699 -48.000 1.00 66.75 104 ASP A N 1
ATOM 851 C CA . ASP A 1 104 ? 30.990 15.929 -48.811 1.00 66.75 104 ASP A CA 1
ATOM 852 C C . ASP A 1 104 ? 32.339 16.337 -49.418 1.00 66.75 104 ASP A C 1
ATOM 854 O O . ASP A 1 104 ? 32.382 17.062 -50.410 1.00 66.75 104 ASP A O 1
ATOM 858 N N . MET A 1 105 ? 33.453 15.832 -48.879 1.00 76.06 105 MET A N 1
ATOM 859 C CA . MET A 1 105 ? 34.777 16.123 -49.436 1.00 76.06 105 MET A CA 1
ATOM 860 C C . MET A 1 105 ? 34.945 15.570 -50.855 1.00 76.06 105 MET A C 1
ATOM 862 O O . MET A 1 105 ? 34.464 14.484 -51.179 1.00 76.06 105 MET A O 1
ATOM 866 N N . THR A 1 106 ? 35.697 16.236 -51.719 1.00 82.19 106 THR A N 1
ATOM 867 C CA . THR A 1 106 ? 36.051 15.647 -53.021 1.00 82.19 106 THR A CA 1
ATOM 868 C C . THR A 1 106 ? 37.115 14.549 -52.861 1.00 82.19 106 THR A C 1
ATOM 870 O O . THR A 1 106 ? 37.861 14.511 -51.882 1.00 82.19 106 THR A O 1
ATOM 873 N N . LEU A 1 107 ? 37.223 13.620 -53.826 1.00 84.75 107 LEU A N 1
ATOM 874 C CA . LEU A 1 107 ? 38.325 12.638 -53.821 1.00 84.75 107 LEU A CA 1
ATOM 875 C C . LEU A 1 107 ? 39.692 13.344 -53.813 1.00 84.75 107 LEU A C 1
ATOM 877 O O . LEU A 1 107 ? 40.627 12.871 -53.173 1.00 84.75 107 LEU A O 1
ATOM 881 N N . GLN A 1 108 ? 39.784 14.497 -54.479 1.00 85.25 108 GLN A N 1
ATOM 882 C CA . GLN A 1 108 ? 40.995 15.304 -54.529 1.00 85.25 108 GLN A CA 1
ATOM 883 C C . GLN A 1 108 ? 41.376 15.861 -53.151 1.00 85.25 108 GLN A C 1
ATOM 885 O O . GLN A 1 108 ? 42.547 15.826 -52.785 1.00 85.25 108 GLN A O 1
ATOM 890 N N . GLU A 1 109 ? 40.407 16.327 -52.362 1.00 87.12 109 GLU A N 1
ATOM 891 C CA . GLU A 1 109 ? 40.648 16.786 -50.987 1.00 87.12 109 GLU A CA 1
ATOM 892 C C . GLU A 1 109 ? 41.142 15.658 -50.078 1.00 87.12 109 GLU A C 1
ATOM 894 O O . GLU A 1 109 ? 42.093 15.858 -49.322 1.00 87.12 109 GLU A O 1
ATOM 899 N N . LEU A 1 110 ? 40.558 14.460 -50.189 1.00 87.06 110 LEU A N 1
ATOM 900 C CA . LEU A 1 110 ? 40.999 13.289 -49.423 1.00 87.06 110 LEU A CA 1
ATOM 901 C C . LEU A 1 110 ? 42.428 12.869 -49.790 1.00 87.06 110 LEU A C 1
ATOM 903 O O . LEU A 1 110 ? 43.235 12.582 -48.907 1.00 87.06 110 LEU A O 1
ATOM 907 N N . LEU A 1 111 ? 42.766 12.878 -51.082 1.00 89.38 111 LEU A N 1
ATOM 908 C CA . LEU A 1 111 ? 44.123 12.586 -51.549 1.00 89.38 111 LEU A CA 1
ATOM 909 C C . LEU A 1 111 ? 45.125 13.652 -51.093 1.00 89.38 111 LEU A C 1
ATOM 911 O O . LEU A 1 111 ? 46.217 13.305 -50.651 1.00 89.38 111 LEU A O 1
ATOM 915 N N . ASN A 1 112 ? 44.744 14.931 -51.132 1.00 89.75 112 ASN A N 1
ATOM 916 C CA . ASN A 1 112 ? 45.578 16.021 -50.627 1.00 89.75 112 ASN A CA 1
ATOM 917 C C . ASN A 1 112 ? 45.832 15.886 -49.118 1.00 89.75 112 ASN A C 1
ATOM 919 O O . ASN A 1 112 ? 46.947 16.134 -48.668 1.00 89.75 112 ASN A O 1
ATOM 923 N N . ARG A 1 113 ? 44.837 15.452 -48.333 1.00 88.56 113 ARG A N 1
ATOM 924 C CA . ARG A 1 113 ? 45.010 15.177 -46.897 1.00 88.56 113 ARG A CA 1
ATOM 925 C C . ARG A 1 113 ? 45.936 13.998 -46.631 1.00 88.56 113 ARG A C 1
ATOM 927 O O . ARG A 1 113 ? 46.741 14.088 -45.718 1.00 88.56 113 ARG A O 1
ATOM 934 N N . ILE A 1 114 ? 45.866 12.932 -47.431 1.00 89.50 114 ILE A N 1
ATOM 935 C CA . ILE A 1 114 ? 46.820 11.813 -47.339 1.00 89.50 114 ILE A CA 1
ATOM 936 C C . ILE A 1 114 ? 48.238 12.288 -47.661 1.00 89.50 114 ILE A C 1
ATOM 938 O O . ILE A 1 114 ? 49.176 11.936 -46.954 1.00 89.50 114 ILE A O 1
ATOM 942 N N . ASN A 1 115 ? 48.390 13.095 -48.712 1.00 91.44 115 ASN A N 1
ATOM 943 C CA . ASN A 1 115 ? 49.694 13.592 -49.144 1.00 91.44 115 ASN A CA 1
ATOM 944 C C . ASN A 1 115 ? 50.335 14.547 -48.122 1.00 91.44 115 ASN A C 1
ATOM 946 O O . ASN A 1 115 ? 51.555 14.616 -48.030 1.00 91.44 115 ASN A O 1
ATOM 950 N N . ASN A 1 116 ? 49.508 15.257 -47.350 1.00 92.25 116 ASN A N 1
ATOM 951 C CA . ASN A 1 116 ? 49.934 16.227 -46.341 1.00 92.25 116 ASN A CA 1
ATOM 952 C C . ASN A 1 116 ? 49.737 15.718 -44.898 1.00 92.25 116 ASN A C 1
ATOM 954 O O . ASN A 1 116 ? 49.675 16.527 -43.978 1.00 92.25 116 ASN A O 1
ATOM 958 N N . ALA A 1 117 ? 49.561 14.411 -44.691 1.00 92.31 117 ALA A N 1
ATOM 959 C CA . ALA A 1 117 ? 49.317 13.849 -43.367 1.00 92.31 117 ALA A CA 1
ATOM 960 C C . ALA A 1 117 ? 50.610 13.785 -42.539 1.00 92.31 117 ALA A C 1
ATOM 962 O O . ALA A 1 117 ? 51.597 13.189 -42.968 1.00 92.31 117 ALA A O 1
ATOM 963 N N . ASP A 1 118 ? 50.569 14.324 -41.318 1.00 89.56 118 ASP A N 1
ATOM 964 C CA . ASP A 1 118 ? 51.708 14.311 -40.391 1.00 89.56 118 ASP A CA 1
ATOM 965 C C . ASP A 1 118 ? 51.909 12.942 -39.716 1.00 89.56 118 ASP A C 1
ATOM 967 O O . ASP A 1 118 ? 52.992 12.640 -39.209 1.00 89.56 118 ASP A O 1
ATOM 971 N N . THR A 1 119 ? 50.873 12.091 -39.701 1.00 91.25 119 THR A N 1
ATOM 972 C CA . THR A 1 119 ? 50.910 10.780 -39.041 1.00 91.25 119 THR A CA 1
ATOM 973 C C . THR A 1 119 ? 50.360 9.648 -39.907 1.00 91.25 119 THR A C 1
ATOM 975 O O . THR A 1 119 ? 49.456 9.818 -40.727 1.00 91.25 119 THR A O 1
ATOM 978 N N . GLY A 1 120 ? 50.858 8.429 -39.667 1.00 88.00 120 GLY A N 1
ATOM 979 C CA . GLY A 1 120 ? 50.328 7.219 -40.306 1.00 88.00 120 GLY A CA 1
ATOM 980 C C . GLY A 1 120 ? 48.866 6.924 -39.941 1.00 88.00 120 GLY A C 1
ATOM 981 O O . GLY A 1 120 ? 48.153 6.309 -40.729 1.00 88.00 120 GLY A O 1
ATOM 982 N N . ILE A 1 121 ? 48.397 7.399 -38.782 1.00 85.81 121 ILE A N 1
ATOM 983 C CA . ILE A 1 121 ? 46.998 7.260 -38.355 1.00 85.81 121 ILE A CA 1
ATOM 984 C C . ILE A 1 121 ? 46.088 8.107 -39.252 1.00 85.81 121 ILE A C 1
ATOM 986 O O . ILE A 1 121 ? 45.052 7.618 -39.704 1.00 85.81 121 ILE A O 1
ATOM 990 N N . ASP A 1 122 ? 46.498 9.332 -39.588 1.00 83.69 122 ASP A N 1
ATOM 991 C CA . ASP A 1 122 ? 45.737 10.213 -40.479 1.00 83.69 122 ASP A CA 1
ATOM 992 C C . ASP A 1 122 ? 45.675 9.667 -41.909 1.00 83.69 122 ASP A C 1
ATOM 994 O O . ASP A 1 122 ? 44.631 9.746 -42.564 1.00 83.69 122 ASP A O 1
ATOM 998 N N . ILE A 1 123 ? 46.758 9.040 -42.382 1.00 87.38 123 ILE A N 1
ATOM 999 C CA . ILE A 1 123 ? 46.775 8.335 -43.671 1.00 87.38 123 ILE A CA 1
ATOM 1000 C C . ILE A 1 123 ? 45.756 7.191 -43.667 1.00 87.38 123 ILE A C 1
ATOM 1002 O O . ILE A 1 123 ? 44.954 7.079 -44.596 1.00 87.38 123 ILE A O 1
ATOM 1006 N N . LEU A 1 124 ? 45.753 6.357 -42.622 1.00 84.62 124 LEU A N 1
ATOM 1007 C CA . LEU A 1 124 ? 44.827 5.227 -42.507 1.00 84.62 124 LEU A CA 1
ATOM 1008 C C . LEU A 1 124 ? 43.370 5.688 -42.425 1.00 84.62 124 LEU A C 1
ATOM 1010 O O . LEU A 1 124 ? 42.519 5.124 -43.115 1.00 84.62 124 LEU A O 1
ATOM 1014 N N . LYS A 1 125 ? 43.090 6.737 -41.642 1.00 84.62 125 LYS A N 1
ATOM 1015 C CA . LYS A 1 125 ? 41.750 7.321 -41.525 1.00 84.62 125 LYS A CA 1
ATOM 1016 C C . LYS A 1 125 ? 41.251 7.810 -42.884 1.00 84.62 125 LYS A C 1
ATOM 1018 O O . LYS A 1 125 ? 40.196 7.374 -43.335 1.00 84.62 125 LYS A O 1
ATOM 1023 N N . ASN A 1 126 ? 42.032 8.634 -43.587 1.00 85.25 126 ASN A N 1
ATOM 1024 C CA . ASN A 1 126 ? 41.631 9.141 -44.902 1.00 85.25 126 ASN A CA 1
ATOM 1025 C C . ASN A 1 126 ? 41.553 8.031 -45.971 1.00 85.25 126 ASN A C 1
ATOM 1027 O O . ASN A 1 126 ? 40.660 8.045 -46.821 1.00 85.25 126 ASN A O 1
ATOM 1031 N N . GLY A 1 127 ? 42.429 7.025 -45.903 1.00 87.38 127 GLY A N 1
ATOM 1032 C CA . GLY A 1 127 ? 42.383 5.848 -46.772 1.00 87.38 127 GLY A CA 1
ATOM 1033 C C . GLY A 1 127 ? 41.116 5.005 -46.582 1.00 87.38 127 GLY A C 1
ATOM 1034 O O . GLY A 1 127 ? 40.512 4.571 -47.567 1.00 87.38 127 GLY A O 1
ATOM 1035 N N . ALA A 1 128 ? 40.662 4.824 -45.337 1.00 85.56 128 ALA A N 1
ATOM 1036 C CA . ALA A 1 128 ? 39.425 4.106 -45.025 1.00 85.56 128 ALA A CA 1
ATOM 1037 C C . ALA A 1 128 ? 38.187 4.786 -45.636 1.00 85.56 128 ALA A C 1
ATOM 1039 O O . ALA A 1 128 ? 37.309 4.101 -46.167 1.00 85.56 128 ALA A O 1
ATOM 1040 N N . ILE A 1 129 ? 38.150 6.123 -45.658 1.00 83.12 129 ILE A N 1
ATOM 1041 C CA . ILE A 1 129 ? 37.074 6.903 -46.296 1.00 83.12 129 ILE A CA 1
ATOM 1042 C C . ILE A 1 129 ? 37.011 6.619 -47.795 1.00 83.12 129 ILE A C 1
ATOM 1044 O O . ILE A 1 129 ? 35.943 6.324 -48.339 1.00 83.12 129 ILE A O 1
ATOM 1048 N N . ILE A 1 130 ? 38.161 6.688 -48.477 1.00 85.88 130 ILE A N 1
ATOM 1049 C CA . ILE A 1 130 ? 38.251 6.434 -49.920 1.00 85.88 130 ILE A CA 1
ATOM 1050 C C . ILE A 1 130 ? 37.780 5.008 -50.231 1.00 85.88 130 ILE A C 1
ATOM 1052 O O . ILE A 1 130 ? 36.973 4.807 -51.143 1.00 85.88 130 ILE A O 1
ATOM 1056 N N . LEU A 1 131 ? 38.227 4.020 -49.450 1.00 85.69 131 LEU A N 1
ATOM 1057 C CA . LEU A 1 131 ? 37.806 2.625 -49.605 1.00 85.69 131 LEU A CA 1
ATOM 1058 C C . LEU A 1 131 ? 36.293 2.452 -49.419 1.00 85.69 131 LEU A C 1
ATOM 1060 O O . LEU A 1 131 ? 35.653 1.786 -50.237 1.00 85.69 131 LEU A O 1
ATOM 1064 N N . ASN A 1 132 ? 35.705 3.087 -48.402 1.00 82.25 132 ASN A N 1
ATOM 1065 C CA . ASN A 1 132 ? 34.264 3.039 -48.156 1.00 82.25 132 ASN A CA 1
ATOM 1066 C C . ASN A 1 132 ? 33.476 3.639 -49.336 1.00 82.25 132 ASN A C 1
ATOM 1068 O O . ASN A 1 132 ? 32.533 3.022 -49.836 1.00 82.25 132 ASN A O 1
ATOM 1072 N N . ARG A 1 133 ? 33.921 4.785 -49.876 1.00 83.94 133 ARG A N 1
ATOM 1073 C CA . ARG A 1 133 ? 33.316 5.423 -51.063 1.00 83.94 133 ARG A CA 1
ATOM 1074 C C . ARG A 1 133 ? 33.374 4.541 -52.306 1.00 83.94 133 ARG A C 1
ATOM 1076 O O . ARG A 1 133 ? 32.378 4.427 -53.027 1.00 83.94 133 ARG A O 1
ATOM 1083 N N . ILE A 1 134 ? 34.512 3.890 -52.556 1.00 84.44 134 ILE A N 1
ATOM 1084 C CA . ILE A 1 134 ? 34.658 2.935 -53.664 1.00 84.44 134 ILE A CA 1
ATOM 1085 C C . ILE A 1 134 ? 33.669 1.782 -53.491 1.00 84.44 134 ILE A C 1
ATOM 1087 O O . ILE A 1 134 ? 32.991 1.407 -54.450 1.00 84.44 134 ILE A O 1
ATOM 1091 N N . HIS A 1 135 ? 33.564 1.235 -52.280 1.00 85.06 135 HIS A N 1
ATOM 1092 C CA . HIS A 1 135 ? 32.652 0.135 -51.993 1.00 85.06 135 HIS A CA 1
ATOM 1093 C C . HIS A 1 135 ? 31.187 0.539 -52.220 1.00 85.06 135 HIS A C 1
ATOM 1095 O O . HIS A 1 135 ? 30.493 -0.109 -53.004 1.00 85.06 135 HIS A O 1
ATOM 1101 N N . ARG A 1 136 ? 30.745 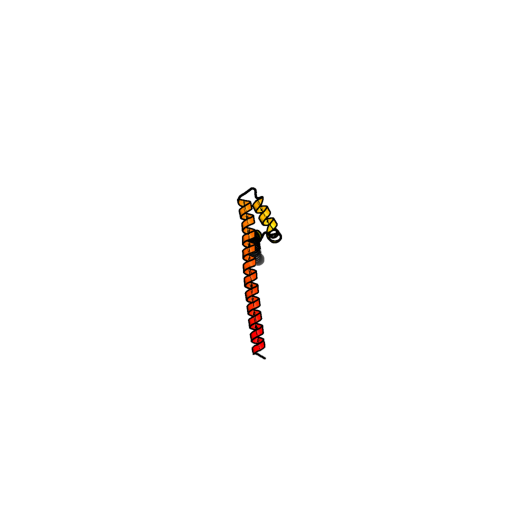1.673 -51.657 1.00 82.94 136 ARG A N 1
ATOM 1102 C CA . ARG A 1 136 ? 29.391 2.223 -51.866 1.00 82.94 136 ARG A CA 1
ATOM 1103 C C . ARG A 1 136 ? 29.077 2.463 -53.341 1.00 82.94 136 ARG A C 1
ATOM 1105 O O . ARG A 1 136 ? 27.990 2.127 -53.804 1.00 82.94 136 ARG A O 1
ATOM 1112 N N . THR A 1 137 ? 30.028 3.008 -54.098 1.00 83.69 137 THR A N 1
ATOM 1113 C CA . THR A 1 137 ? 29.851 3.265 -55.537 1.00 83.69 137 THR A CA 1
ATOM 1114 C C . THR A 1 137 ? 29.706 1.962 -56.324 1.00 83.69 137 THR A C 1
ATOM 1116 O O . THR A 1 137 ? 28.846 1.864 -57.201 1.00 83.69 137 THR A O 1
ATOM 1119 N N . LYS A 1 138 ? 30.503 0.935 -55.997 1.00 87.81 138 LYS A N 1
ATOM 1120 C CA . LYS A 1 138 ? 30.387 -0.397 -56.610 1.00 87.81 138 LYS A CA 1
ATOM 1121 C C . LYS A 1 138 ? 29.035 -1.041 -56.313 1.00 87.81 138 LYS A C 1
ATOM 1123 O O . LYS A 1 138 ? 28.408 -1.549 -57.240 1.00 87.81 138 LYS A O 1
ATOM 1128 N N . GLU A 1 139 ? 28.574 -0.988 -55.067 1.00 87.56 139 GLU A N 1
ATOM 1129 C CA . GLU A 1 139 ? 27.270 -1.539 -54.683 1.00 87.56 139 GLU A CA 1
ATOM 1130 C C . GLU A 1 139 ? 26.114 -0.790 -55.352 1.00 87.56 139 GLU A C 1
ATOM 1132 O O . GLU A 1 139 ? 25.223 -1.413 -55.928 1.00 87.56 139 GLU A O 1
ATOM 1137 N N . ARG A 1 140 ? 26.170 0.547 -55.406 1.00 85.88 140 ARG A N 1
ATOM 1138 C CA . ARG A 1 140 ? 25.172 1.344 -56.135 1.00 85.88 140 ARG A CA 1
ATOM 1139 C C . ARG A 1 140 ? 25.134 0.987 -57.621 1.00 85.88 140 ARG A C 1
ATOM 1141 O O . ARG A 1 140 ? 24.051 0.844 -58.174 1.00 85.88 140 ARG A O 1
ATOM 1148 N N . LYS A 1 141 ? 26.294 0.795 -58.260 1.00 91.75 141 LYS A N 1
ATOM 1149 C CA . LYS A 1 141 ? 26.365 0.370 -59.666 1.00 91.75 141 LYS A CA 1
ATOM 1150 C C . LYS A 1 141 ? 25.726 -1.004 -59.877 1.00 91.75 141 LYS A C 1
ATOM 1152 O O . LYS A 1 141 ? 24.966 -1.166 -60.823 1.00 91.75 141 LYS A O 1
ATOM 1157 N N . LYS A 1 142 ? 25.999 -1.979 -59.001 1.00 91.31 142 LYS A N 1
ATOM 1158 C CA . LYS A 1 142 ? 25.349 -3.301 -59.060 1.00 91.31 142 LYS A CA 1
ATOM 1159 C C . LYS A 1 142 ? 23.831 -3.186 -58.928 1.00 91.31 142 LYS A C 1
ATOM 1161 O O . LYS A 1 142 ? 23.119 -3.831 -59.688 1.00 91.31 142 LYS A O 1
ATOM 1166 N N . LYS A 1 143 ? 23.356 -2.351 -57.998 1.00 91.50 143 LYS A N 1
ATOM 1167 C CA . LYS A 1 143 ? 21.926 -2.111 -57.782 1.00 91.50 143 LYS A CA 1
ATOM 1168 C C . LYS A 1 143 ? 21.253 -1.522 -59.025 1.00 91.50 143 LYS A C 1
ATOM 1170 O O . LYS A 1 143 ? 20.255 -2.071 -59.464 1.00 91.50 143 LYS A O 1
ATOM 1175 N N . ILE A 1 144 ? 21.848 -0.490 -59.629 1.00 89.00 144 ILE A N 1
ATOM 1176 C CA . ILE A 1 144 ? 21.336 0.121 -60.868 1.00 89.00 144 ILE A CA 1
ATOM 1177 C C . ILE A 1 144 ? 21.278 -0.911 -61.999 1.00 89.00 144 ILE A C 1
ATOM 1179 O O . ILE A 1 144 ? 20.255 -1.027 -62.654 1.00 89.00 144 ILE A O 1
ATOM 1183 N N . ILE A 1 145 ? 22.333 -1.710 -62.191 1.00 92.38 145 ILE A N 1
ATOM 1184 C CA . ILE A 1 145 ? 22.350 -2.749 -63.236 1.00 92.38 145 ILE A CA 1
ATOM 1185 C C . ILE A 1 145 ? 21.242 -3.785 -63.007 1.00 92.38 145 ILE A C 1
ATOM 1187 O O . ILE A 1 145 ? 20.606 -4.224 -63.960 1.00 92.38 145 ILE A O 1
ATOM 1191 N N . ALA A 1 146 ? 21.005 -4.189 -61.757 1.00 92.06 146 ALA A N 1
ATOM 1192 C CA . ALA A 1 146 ? 19.925 -5.116 -61.436 1.00 92.06 146 ALA A CA 1
ATOM 1193 C C . ALA A 1 146 ? 18.543 -4.499 -61.715 1.00 92.06 146 ALA A C 1
ATOM 1195 O O . ALA A 1 146 ? 17.686 -5.163 -62.291 1.00 92.06 146 ALA A O 1
ATOM 1196 N N . GLU A 1 147 ? 18.341 -3.232 -61.348 1.00 91.69 147 GLU A N 1
ATOM 1197 C CA . GLU A 1 147 ? 17.108 -2.486 -61.621 1.00 91.69 147 GLU A CA 1
ATOM 1198 C C . GLU A 1 147 ? 16.870 -2.305 -63.129 1.00 91.69 147 GLU A C 1
ATOM 1200 O O . GLU A 1 147 ? 15.771 -2.576 -63.605 1.00 91.69 147 GLU A O 1
ATOM 1205 N N . GLU A 1 148 ? 17.896 -1.933 -63.899 1.00 92.62 148 GLU A N 1
ATOM 1206 C CA . GLU A 1 148 ? 17.826 -1.831 -65.362 1.00 92.62 148 GLU A CA 1
ATOM 1207 C C . GLU A 1 148 ? 17.519 -3.187 -66.008 1.00 92.62 148 GLU A C 1
ATOM 1209 O O . GLU A 1 148 ? 16.669 -3.268 -66.893 1.00 92.62 148 GLU A O 1
ATOM 1214 N N . MET A 1 149 ? 18.159 -4.269 -65.550 1.00 91.19 149 MET A N 1
ATOM 1215 C CA . MET A 1 149 ? 17.888 -5.615 -66.060 1.00 91.19 149 MET A CA 1
ATOM 1216 C C . MET A 1 149 ? 16.442 -6.041 -65.778 1.00 91.19 149 MET A C 1
ATOM 1218 O O . MET A 1 149 ? 15.783 -6.580 -66.666 1.00 91.19 149 MET A O 1
ATOM 1222 N N . ASN A 1 150 ? 15.932 -5.763 -64.576 1.00 91.12 150 ASN A N 1
ATOM 1223 C CA . ASN A 1 150 ? 14.537 -6.029 -64.231 1.00 91.12 150 ASN A CA 1
ATOM 1224 C C . ASN A 1 150 ? 13.583 -5.215 -65.116 1.00 91.12 150 ASN A C 1
ATOM 1226 O O . ASN A 1 150 ? 12.658 -5.787 -65.685 1.00 91.12 150 ASN A O 1
ATOM 1230 N N . ALA A 1 151 ? 13.852 -3.923 -65.320 1.00 92.62 151 ALA A N 1
ATOM 1231 C CA . ALA A 1 151 ? 13.036 -3.069 -66.183 1.00 92.62 151 ALA A CA 1
ATOM 1232 C C . ALA A 1 151 ? 13.010 -3.561 -67.644 1.00 92.62 151 ALA A C 1
ATOM 1234 O O . ALA A 1 151 ? 11.964 -3.540 -68.291 1.00 92.62 151 ALA A O 1
ATOM 1235 N N . VAL A 1 152 ? 14.139 -4.048 -68.173 1.00 91.56 152 VAL A N 1
ATOM 1236 C CA . VAL A 1 152 ? 14.208 -4.634 -69.524 1.00 91.56 152 VAL A CA 1
ATOM 1237 C C . VAL A 1 152 ? 13.393 -5.927 -69.616 1.00 91.56 152 VAL A C 1
ATOM 1239 O O . VAL A 1 152 ? 12.707 -6.150 -70.616 1.00 91.56 152 VAL A O 1
ATOM 1242 N N . ILE A 1 153 ? 13.442 -6.778 -68.586 1.00 90.62 153 ILE A N 1
ATOM 1243 C CA . ILE A 1 153 ? 12.636 -8.005 -68.522 1.00 90.62 153 ILE A CA 1
ATOM 1244 C C . ILE A 1 153 ? 11.143 -7.658 -68.503 1.00 90.62 153 ILE A C 1
ATOM 1246 O O . ILE A 1 153 ? 10.386 -8.213 -69.297 1.00 90.62 153 ILE A O 1
ATOM 1250 N N . GLU A 1 154 ? 10.734 -6.699 -67.671 1.00 90.38 154 GLU A N 1
ATOM 1251 C CA . GLU A 1 154 ? 9.344 -6.236 -67.587 1.00 90.38 154 GLU A CA 1
ATOM 1252 C C . GLU A 1 154 ? 8.838 -5.683 -68.928 1.00 90.38 154 GLU A C 1
ATOM 1254 O O . GLU A 1 154 ? 7.739 -6.025 -69.365 1.00 90.38 154 GLU A O 1
ATOM 1259 N N . GLN A 1 155 ? 9.648 -4.881 -69.629 1.00 88.88 155 GLN A N 1
ATOM 1260 C CA . GLN A 1 155 ? 9.294 -4.364 -70.956 1.00 88.88 155 GLN A CA 1
ATOM 1261 C C . GLN A 1 155 ? 9.152 -5.474 -72.003 1.00 88.88 155 GLN A C 1
ATOM 1263 O O . GLN A 1 155 ? 8.222 -5.439 -72.812 1.00 88.88 155 GLN A O 1
ATOM 1268 N N . ARG A 1 156 ? 10.044 -6.473 -71.990 1.00 90.12 156 ARG A N 1
ATOM 1269 C CA . ARG A 1 156 ? 9.945 -7.644 -72.873 1.00 90.12 156 ARG A CA 1
ATOM 1270 C C . ARG A 1 156 ? 8.655 -8.418 -72.611 1.00 90.12 156 ARG A C 1
ATOM 1272 O O . ARG A 1 156 ? 7.952 -8.758 -73.558 1.00 90.12 156 ARG A O 1
ATOM 1279 N N . ASP A 1 157 ? 8.352 -8.702 -71.349 1.00 90.12 157 ASP A N 1
ATOM 1280 C CA . ASP A 1 157 ? 7.188 -9.510 -70.972 1.00 90.12 157 ASP A CA 1
ATOM 1281 C C . ASP A 1 157 ? 5.870 -8.783 -71.280 1.00 90.12 157 ASP A C 1
ATOM 1283 O O . ASP A 1 157 ? 4.912 -9.405 -71.746 1.00 90.12 157 ASP A O 1
ATOM 1287 N N . ALA A 1 158 ? 5.845 -7.454 -71.127 1.00 87.50 158 ALA A N 1
ATOM 1288 C CA . ALA A 1 158 ? 4.728 -6.617 -71.556 1.00 87.50 158 ALA A CA 1
ATOM 1289 C C . ALA A 1 158 ? 4.526 -6.641 -73.083 1.00 87.50 158 ALA A C 1
ATOM 1291 O O . ALA A 1 158 ? 3.390 -6.738 -73.540 1.00 87.50 158 ALA A O 1
ATOM 1292 N N . ALA A 1 159 ? 5.607 -6.600 -73.871 1.00 85.25 159 ALA A N 1
ATOM 1293 C CA . ALA A 1 159 ? 5.540 -6.654 -75.334 1.00 85.25 159 ALA A CA 1
ATOM 1294 C C . ALA A 1 159 ? 5.120 -8.031 -75.878 1.00 85.25 159 ALA A C 1
ATOM 1296 O O . ALA A 1 159 ? 4.489 -8.102 -76.924 1.00 85.25 159 ALA A O 1
ATOM 1297 N N . LEU A 1 160 ? 5.453 -9.121 -75.178 1.00 82.50 160 LEU A N 1
ATOM 1298 C CA . LEU A 1 160 ? 5.023 -10.483 -75.531 1.00 82.50 160 LEU A CA 1
ATOM 1299 C C . LEU A 1 160 ? 3.566 -10.784 -75.143 1.00 82.50 160 LEU A C 1
ATOM 1301 O O . LEU A 1 160 ? 3.010 -11.779 -75.603 1.00 82.50 160 LEU A O 1
ATOM 1305 N N . SER A 1 161 ? 2.971 -9.958 -74.279 1.00 78.00 161 SER A N 1
ATOM 1306 C CA . SER A 1 161 ? 1.585 -10.097 -73.813 1.00 78.00 161 SER A CA 1
ATOM 1307 C C . SER A 1 161 ? 0.586 -9.226 -74.598 1.00 78.00 161 SER A C 1
ATOM 1309 O O . SER A 1 161 ? -0.589 -9.187 -74.227 1.00 78.00 161 SER A O 1
ATOM 1311 N N . GLN A 1 162 ? 1.040 -8.524 -75.647 1.00 56.69 162 GLN A N 1
ATOM 1312 C CA . GLN A 1 162 ? 0.219 -7.803 -76.636 1.00 56.69 162 GLN A CA 1
ATOM 1313 C C . GLN A 1 162 ? 0.087 -8.615 -77.925 1.00 56.69 162 GLN A C 1
ATOM 1315 O O . GLN A 1 162 ? -1.009 -8.554 -78.527 1.00 56.69 162 GLN A O 1
#

InterPro domains:
  IPR026175 Mirror-image polydactyly gene 1 protein [PTHR22089] (1-162)
  IPR060564 Mirror-image polydactyly gene 1 protein, N-terminal domain [PF27918] (1-98)
  IPR060565 Mirror-image polydactyly gene 1 protein, C-terminal domain [PF27921] (100-162)

pLDDT: mean 90.79, std 10.41, range [54.62, 98.5]